Protein AF-A0A4Q3V669-F1 (afdb_monomer)

Rad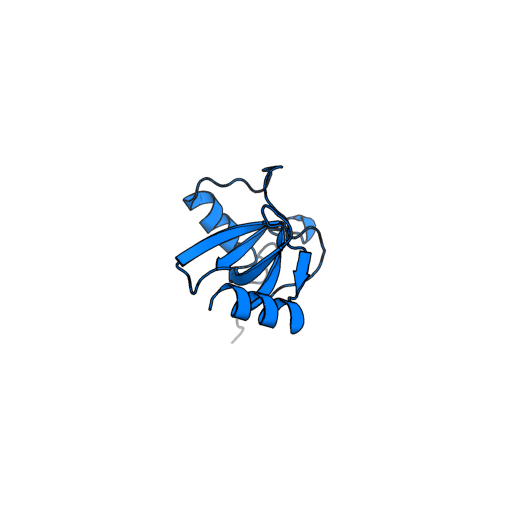ius of gyration: 16.5 Å; Cα contacts (8 Å, |Δi|>4): 149; chains: 1; bounding box: 29×32×56 Å

Sequence (105 aa):
MNTYDWLHNLPIADIDSSCKVIEVSFNKGTRKDFFRNPTLQQFEKGEMIAVEGVSGFDVGEISLTGEIVRLQMKKRNAREDNPEMKKVLRIATDRDIDIMKQNKA

Mean predicted aligned error: 7.27 Å

pLDDT: mean 86.81, std 13.31, range [44.25, 97.56]

Foldseek 3Di:
DDDDDPCPPPPPQDPVNKQQKFWWDDDVRPDIDIAGEPDPDDDDFQFWFWWDDPPGTAITTTHDGIPVVVVVCVVVVHDSPDPPHTHTDGGQDPVNVVVNVVVVD

Structure (mmCIF, N/CA/C/O backbone):
data_AF-A0A4Q3V669-F1
#
_entry.id   AF-A0A4Q3V669-F1
#
loop_
_atom_site.group_PDB
_atom_site.id
_atom_site.type_symbol
_atom_site.label_atom_id
_atom_site.label_alt_id
_atom_site.label_comp_id
_atom_site.label_asym_id
_atom_site.label_entity_id
_atom_site.label_seq_id
_atom_site.pdbx_PDB_ins_code
_atom_site.Cartn_x
_atom_site.Cartn_y
_atom_site.Cartn_z
_atom_site.occupancy
_atom_site.B_iso_or_equiv
_atom_site.auth_seq_id
_atom_site.auth_comp_id
_atom_site.auth_asym_id
_atom_site.auth_atom_id
_atom_site.pdbx_PDB_model_num
ATOM 1 N N . MET A 1 1 ? -11.251 -18.905 -40.453 1.00 44.25 1 MET A N 1
ATOM 2 C CA . MET A 1 1 ? -10.619 -17.600 -40.171 1.00 44.25 1 MET A CA 1
ATOM 3 C C . MET A 1 1 ? -9.845 -17.786 -38.877 1.00 44.25 1 MET A C 1
ATOM 5 O O . MET A 1 1 ? -10.479 -17.957 -37.849 1.00 44.25 1 MET A O 1
ATOM 9 N N . ASN A 1 2 ? -8.519 -17.932 -38.944 1.00 54.81 2 ASN A N 1
ATOM 10 C CA . ASN A 1 2 ? -7.700 -18.199 -37.757 1.00 54.81 2 ASN A CA 1
ATOM 11 C C . ASN A 1 2 ? -7.289 -16.863 -37.143 1.00 54.81 2 ASN A C 1
ATOM 13 O O . ASN A 1 2 ? -6.556 -16.092 -37.759 1.00 54.81 2 ASN A O 1
ATOM 17 N N . THR A 1 3 ? -7.813 -16.575 -35.959 1.00 53.09 3 THR A N 1
ATOM 18 C CA . THR A 1 3 ? -7.391 -15.451 -35.129 1.00 53.09 3 THR A CA 1
ATOM 19 C C . THR A 1 3 ? -5.998 -15.751 -34.592 1.00 53.09 3 THR A C 1
ATOM 21 O O . THR A 1 3 ? -5.815 -16.691 -33.823 1.00 53.09 3 THR A O 1
ATOM 24 N N . TYR A 1 4 ? -5.011 -14.988 -35.052 1.00 69.69 4 TYR A N 1
ATOM 25 C CA . TYR A 1 4 ? -3.646 -15.044 -34.547 1.00 69.69 4 TYR A CA 1
ATOM 26 C C . TYR A 1 4 ? -3.600 -14.335 -33.191 1.00 69.69 4 TYR A C 1
ATOM 28 O O . TYR A 1 4 ? -3.947 -13.158 -33.097 1.00 69.69 4 TYR A O 1
ATOM 36 N N . ASP A 1 5 ? -3.202 -15.056 -32.146 1.00 69.31 5 ASP A N 1
ATOM 37 C CA . ASP A 1 5 ? -3.065 -14.499 -30.804 1.00 69.31 5 ASP A CA 1
ATOM 38 C C . ASP A 1 5 ? -1.722 -13.763 -30.671 1.00 69.31 5 ASP A C 1
ATOM 40 O O . ASP A 1 5 ? -0.667 -14.362 -30.454 1.00 69.31 5 ASP A O 1
ATOM 44 N N . TRP A 1 6 ? -1.757 -12.439 -30.834 1.00 70.31 6 TRP A N 1
ATOM 45 C CA . TRP A 1 6 ? -0.586 -11.565 -30.713 1.00 70.31 6 TRP A CA 1
ATOM 46 C C . TRP A 1 6 ? -0.022 -11.474 -29.285 1.00 70.31 6 TRP A C 1
ATOM 48 O O . TRP A 1 6 ? 1.080 -10.953 -29.115 1.00 70.31 6 TRP A O 1
ATOM 58 N N . LEU A 1 7 ? -0.733 -11.969 -28.265 1.00 61.31 7 LEU A N 1
ATOM 59 C CA . LEU A 1 7 ? -0.254 -11.967 -26.878 1.00 61.31 7 LEU A CA 1
ATOM 60 C C . LEU A 1 7 ? 0.660 -13.157 -26.567 1.00 61.31 7 LEU A C 1
ATOM 62 O O . LEU A 1 7 ? 1.352 -13.136 -25.552 1.00 61.31 7 LEU A O 1
ATOM 66 N N . HIS A 1 8 ? 0.714 -14.165 -27.443 1.00 60.59 8 HIS A N 1
ATOM 67 C CA . HIS A 1 8 ? 1.396 -15.431 -27.170 1.00 60.59 8 HIS A CA 1
ATOM 68 C C . HIS A 1 8 ? 2.910 -15.299 -26.932 1.00 60.59 8 HIS A C 1
ATOM 70 O O . HIS A 1 8 ? 3.515 -16.168 -26.315 1.00 60.59 8 HIS A O 1
ATOM 76 N N . ASN A 1 9 ? 3.526 -14.213 -27.411 1.00 59.25 9 ASN A N 1
ATOM 77 C CA . ASN A 1 9 ? 4.973 -14.008 -27.336 1.00 59.25 9 ASN A CA 1
ATOM 78 C C . ASN A 1 9 ? 5.387 -12.888 -26.374 1.00 59.25 9 ASN A C 1
ATOM 80 O O . ASN A 1 9 ? 6.540 -12.453 -26.398 1.00 59.25 9 ASN A O 1
ATOM 84 N N . LEU A 1 10 ? 4.460 -12.379 -25.556 1.00 64.00 10 LEU A N 1
ATOM 85 C CA . LEU A 1 10 ? 4.846 -11.469 -24.489 1.00 64.00 10 LEU A CA 1
ATOM 86 C C . LEU A 1 10 ? 5.558 -12.283 -23.405 1.00 64.00 10 LEU A C 1
ATOM 88 O O . LEU A 1 10 ? 4.969 -13.239 -22.896 1.00 64.00 10 LEU A O 1
ATOM 92 N N . PRO A 1 11 ? 6.801 -11.930 -23.030 1.00 58.69 11 PRO A N 1
ATOM 93 C CA . PRO A 1 11 ? 7.419 -12.521 -21.859 1.00 58.69 11 PRO A CA 1
ATOM 94 C C . PRO A 1 11 ? 6.520 -12.181 -20.672 1.00 58.69 11 PRO A C 1
ATOM 96 O O . PRO A 1 11 ? 6.387 -11.016 -20.292 1.00 58.69 11 PRO A O 1
ATOM 99 N N . ILE A 1 12 ? 5.850 -13.195 -20.125 1.00 59.34 12 ILE A N 1
ATOM 100 C CA . ILE A 1 12 ? 5.183 -13.074 -18.835 1.00 59.34 12 ILE A CA 1
ATOM 101 C C . ILE A 1 12 ? 6.314 -12.730 -17.876 1.00 59.34 12 ILE A C 1
ATOM 103 O O . ILE A 1 12 ? 7.228 -13.534 -17.697 1.00 59.34 12 ILE A O 1
ATOM 107 N N . ALA A 1 13 ? 6.318 -11.494 -17.376 1.00 56.62 13 ALA A N 1
ATOM 108 C CA . ALA A 1 13 ? 7.357 -11.029 -16.475 1.00 56.62 13 ALA A CA 1
ATOM 109 C C . ALA A 1 13 ? 7.500 -12.053 -15.346 1.00 56.62 13 ALA A C 1
ATOM 111 O O . ALA A 1 13 ? 6.498 -12.431 -14.733 1.00 56.62 13 ALA A O 1
ATOM 112 N N . ASP A 1 14 ? 8.730 -12.522 -15.125 1.00 58.12 14 ASP A N 1
ATOM 113 C CA . ASP A 1 14 ? 9.045 -13.481 -14.072 1.00 58.12 14 ASP A CA 1
ATOM 114 C C . ASP A 1 14 ? 8.377 -13.027 -12.772 1.00 58.12 14 ASP A C 1
ATOM 116 O O . ASP A 1 14 ? 8.446 -11.847 -12.416 1.00 58.12 14 ASP A O 1
ATOM 120 N N . ILE A 1 15 ? 7.723 -13.940 -12.054 1.00 55.59 15 ILE A N 1
ATOM 121 C CA . ILE A 1 15 ? 6.999 -13.602 -10.817 1.00 55.59 15 ILE A CA 1
ATOM 122 C C . ILE A 1 15 ? 7.944 -12.919 -9.814 1.00 55.59 15 ILE A C 1
ATOM 124 O O . ILE A 1 15 ? 7.529 -12.020 -9.081 1.00 55.59 15 ILE A O 1
ATOM 128 N N . ASP A 1 16 ? 9.235 -13.261 -9.837 1.00 57.44 16 ASP A N 1
ATOM 129 C CA . ASP A 1 16 ? 10.247 -12.627 -8.988 1.00 57.44 16 ASP A CA 1
ATOM 130 C C . ASP A 1 16 ? 10.650 -11.209 -9.447 1.00 57.44 16 ASP A C 1
ATOM 132 O O . ASP A 1 16 ? 11.082 -10.387 -8.638 1.00 57.44 16 ASP A O 1
ATOM 136 N N . SER A 1 17 ? 10.411 -10.882 -10.721 1.00 64.25 17 SER A N 1
ATOM 137 C CA . SER A 1 17 ? 10.564 -9.539 -11.304 1.00 64.25 17 SER A CA 1
ATOM 138 C C . SER A 1 17 ? 9.320 -8.658 -11.136 1.00 64.25 17 SER A C 1
ATOM 140 O O . SER A 1 17 ? 9.341 -7.488 -11.540 1.00 64.25 17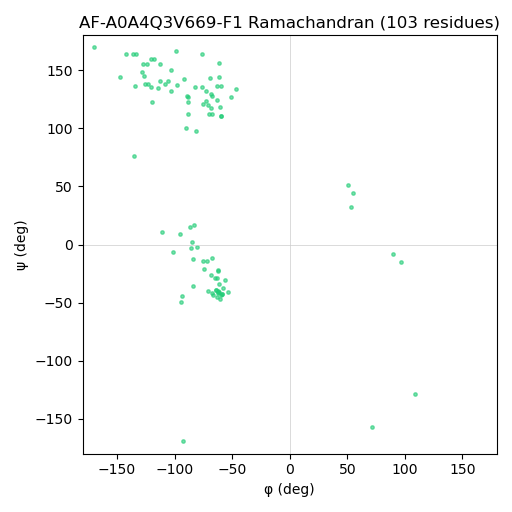 SER A O 1
ATOM 142 N N . SER A 1 18 ? 8.232 -9.185 -10.564 1.00 74.25 18 SER A N 1
ATOM 143 C CA . SER A 1 18 ? 7.003 -8.419 -10.349 1.00 74.25 18 SER A CA 1
ATOM 144 C C . SER A 1 18 ? 7.239 -7.226 -9.415 1.00 74.25 18 SER A C 1
ATOM 146 O O . SER A 1 18 ? 8.049 -7.271 -8.486 1.00 74.25 18 SER A O 1
ATOM 148 N N . CYS A 1 19 ? 6.554 -6.111 -9.683 1.00 82.25 19 CYS A N 1
ATOM 149 C CA . CYS A 1 19 ? 6.655 -4.925 -8.841 1.00 82.25 19 CYS A CA 1
ATOM 150 C C . CYS A 1 19 ? 6.035 -5.219 -7.466 1.00 82.25 19 CYS A C 1
ATOM 152 O O . CYS A 1 19 ? 4.824 -5.396 -7.340 1.00 82.25 19 CYS A O 1
ATOM 154 N N . LYS A 1 20 ? 6.878 -5.249 -6.429 1.00 89.62 20 LYS A N 1
ATOM 155 C CA . LYS A 1 20 ? 6.483 -5.491 -5.029 1.00 89.62 20 LYS A CA 1
ATOM 156 C C . LYS A 1 20 ? 6.075 -4.193 -4.317 1.00 89.62 20 LYS A C 1
ATOM 158 O O . LYS A 1 20 ? 6.042 -4.154 -3.092 1.00 89.62 20 LYS A O 1
ATOM 163 N N . VAL A 1 21 ? 5.817 -3.112 -5.053 1.00 94.25 21 VAL A N 1
ATOM 164 C CA . VAL A 1 21 ? 5.440 -1.801 -4.507 1.00 94.25 21 VAL A CA 1
ATOM 165 C C . VAL A 1 21 ? 4.001 -1.481 -4.896 1.00 94.25 21 VAL A C 1
ATOM 167 O O . VAL A 1 21 ? 3.563 -1.764 -6.008 1.00 94.25 21 VAL A O 1
ATOM 170 N N . ILE A 1 22 ? 3.262 -0.889 -3.964 1.00 95.88 22 ILE A N 1
ATOM 171 C CA . ILE A 1 22 ? 1.846 -0.551 -4.096 1.00 95.88 22 ILE A CA 1
ATOM 172 C C . ILE A 1 22 ? 1.683 0.952 -3.863 1.00 95.88 22 ILE A C 1
ATOM 174 O O . ILE A 1 22 ? 2.298 1.515 -2.957 1.00 95.88 22 ILE A O 1
ATOM 178 N N . GLU A 1 23 ? 0.851 1.612 -4.672 1.00 96.81 23 GLU A N 1
ATOM 179 C CA . GLU A 1 23 ? 0.439 2.994 -4.415 1.00 96.81 23 GLU A CA 1
ATOM 180 C C . GLU A 1 23 ? -0.808 2.998 -3.530 1.00 96.81 23 GLU A C 1
ATOM 182 O O . GLU A 1 23 ? -1.859 2.471 -3.905 1.00 96.81 23 GLU A O 1
ATOM 187 N N . VAL A 1 24 ? -0.710 3.666 -2.386 1.00 97.56 24 VAL A N 1
ATOM 188 C CA . VAL A 1 24 ? -1.789 3.774 -1.404 1.00 97.56 24 VAL A CA 1
ATOM 189 C C . VAL A 1 24 ? -2.235 5.220 -1.306 1.00 97.56 24 VAL A C 1
ATOM 191 O O . VAL A 1 24 ? -1.419 6.142 -1.236 1.00 97.56 24 VAL A O 1
ATOM 194 N N . SER A 1 25 ? -3.545 5.430 -1.310 1.00 96.88 25 SER A N 1
ATOM 195 C CA . SER A 1 25 ? -4.179 6.728 -1.175 1.00 96.88 25 SER A CA 1
ATOM 196 C C . SER A 1 25 ? -4.806 6.914 0.200 1.00 96.88 25 SER A C 1
ATOM 198 O O . SER A 1 25 ? -5.436 6.025 0.766 1.00 96.88 25 SER A O 1
ATOM 200 N N . PHE A 1 26 ? -4.672 8.128 0.717 1.00 94.75 26 PHE A N 1
ATOM 201 C CA . PHE A 1 26 ? -5.259 8.578 1.967 1.00 94.75 26 PHE A CA 1
ATOM 202 C C . PHE A 1 26 ? -6.116 9.813 1.704 1.00 94.75 26 PHE A C 1
ATOM 204 O O . PHE A 1 26 ? -5.876 10.574 0.761 1.00 94.75 26 PHE A O 1
ATOM 211 N N . ASN A 1 27 ? -7.094 10.041 2.581 1.00 89.50 27 ASN A N 1
ATOM 212 C CA . ASN A 1 27 ? -7.942 11.237 2.580 1.00 89.50 27 ASN A CA 1
ATOM 213 C C . ASN A 1 27 ? -8.553 11.524 1.197 1.00 89.50 27 ASN A C 1
ATOM 215 O O . ASN A 1 27 ? -8.424 12.629 0.667 1.00 89.50 27 ASN A O 1
ATOM 219 N N . LYS A 1 28 ? -9.190 10.500 0.608 1.00 86.00 28 LYS A N 1
ATOM 220 C CA . LYS A 1 28 ? -9.903 10.578 -0.679 1.00 86.00 28 LYS A CA 1
ATOM 221 C C . LYS A 1 28 ? -9.035 11.108 -1.832 1.00 86.00 28 LYS A C 1
ATOM 223 O O . LYS A 1 28 ? -9.469 11.967 -2.590 1.00 86.00 28 LYS A O 1
ATOM 228 N N . GLY A 1 29 ? -7.792 10.642 -1.952 1.00 87.19 29 GLY A N 1
ATOM 229 C CA . GLY A 1 29 ? -6.913 11.043 -3.058 1.00 87.19 29 GLY A CA 1
ATOM 230 C C . GLY A 1 29 ? -5.944 12.178 -2.745 1.00 87.19 29 GLY A C 1
ATOM 231 O O . GLY A 1 29 ? -4.979 12.344 -3.487 1.00 87.19 29 GLY A O 1
ATOM 232 N N . THR A 1 30 ? -6.149 12.922 -1.652 1.00 90.88 30 THR A N 1
ATOM 233 C CA . THR A 1 30 ? -5.336 14.110 -1.324 1.00 90.88 30 THR A CA 1
ATOM 234 C C . THR A 1 30 ? -3.866 13.763 -1.103 1.00 90.88 30 THR A C 1
ATOM 236 O O . THR A 1 30 ? -2.975 14.489 -1.538 1.00 90.88 30 THR A O 1
ATOM 239 N N . ARG A 1 31 ? -3.600 12.634 -0.439 1.00 93.12 31 ARG A N 1
ATOM 240 C CA . ARG A 1 31 ? -2.247 12.123 -0.213 1.00 93.12 31 ARG A CA 1
ATOM 241 C C . ARG A 1 31 ? -2.135 10.743 -0.838 1.00 93.12 31 ARG A C 1
ATOM 243 O O . ARG A 1 31 ? -3.022 9.908 -0.672 1.00 93.12 31 ARG A O 1
ATOM 250 N N . LYS A 1 32 ? -1.037 10.500 -1.544 1.00 95.69 32 LYS A N 1
ATOM 251 C CA . LYS A 1 32 ? -0.693 9.192 -2.099 1.00 95.69 32 LYS A CA 1
ATOM 252 C C . LYS A 1 32 ? 0.761 8.905 -1.813 1.00 95.69 32 LYS A C 1
ATOM 254 O O . LYS A 1 32 ? 1.578 9.796 -2.044 1.00 95.69 32 LYS A O 1
ATOM 259 N N . ASP A 1 33 ? 1.060 7.693 -1.392 1.00 96.25 33 ASP A N 1
ATOM 260 C CA . ASP A 1 33 ? 2.421 7.274 -1.087 1.00 96.25 33 ASP A CA 1
ATOM 261 C C . ASP A 1 33 ? 2.659 5.826 -1.529 1.00 96.25 33 ASP A C 1
ATOM 263 O O . ASP A 1 33 ? 1.707 5.099 -1.832 1.00 96.25 33 ASP A O 1
ATOM 267 N N . PHE A 1 34 ? 3.925 5.433 -1.616 1.00 96.62 34 PHE A N 1
ATOM 268 C CA . PHE A 1 34 ? 4.332 4.1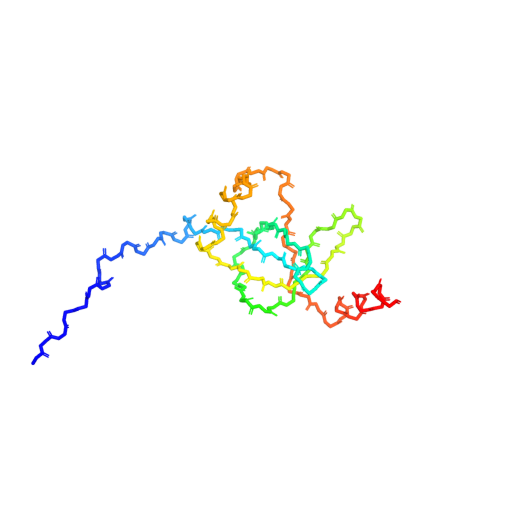05 -2.059 1.00 96.62 34 PHE A CA 1
ATOM 269 C C . PHE A 1 34 ? 4.744 3.240 -0.877 1.00 96.62 34 PHE A C 1
ATOM 271 O O . PHE A 1 34 ? 5.556 3.648 -0.048 1.00 96.62 34 PHE A O 1
ATOM 278 N N . PHE A 1 35 ? 4.220 2.020 -0.845 1.00 96.56 35 PHE A N 1
ATOM 279 C CA . PHE A 1 35 ? 4.516 1.053 0.200 1.00 96.56 35 PHE A CA 1
ATOM 280 C C . PHE A 1 35 ? 5.004 -0.246 -0.409 1.00 96.56 35 PHE A C 1
ATOM 282 O O . PHE A 1 35 ? 4.455 -0.737 -1.397 1.00 96.56 35 PHE A O 1
ATOM 289 N N . ARG A 1 36 ? 6.031 -0.829 0.200 1.00 94.94 36 ARG A N 1
ATOM 290 C CA . ARG A 1 36 ? 6.513 -2.149 -0.186 1.00 94.94 36 ARG A CA 1
ATOM 291 C C . ARG A 1 36 ? 5.565 -3.205 0.363 1.00 94.94 36 ARG A C 1
ATOM 293 O O . ARG A 1 36 ? 5.200 -3.162 1.534 1.00 94.94 36 ARG A O 1
ATOM 300 N N . ASN A 1 37 ? 5.218 -4.177 -0.460 1.00 93.38 37 ASN A N 1
ATOM 301 C CA . ASN A 1 37 ? 4.573 -5.405 -0.048 1.00 93.38 37 ASN A CA 1
ATOM 302 C C . ASN A 1 37 ? 5.658 -6.447 0.281 1.00 93.38 37 ASN A C 1
ATOM 304 O O . ASN A 1 37 ? 6.261 -7.002 -0.640 1.00 93.38 37 ASN A O 1
ATOM 308 N N . PRO A 1 38 ? 5.988 -6.679 1.567 1.00 89.50 38 PRO A N 1
ATOM 309 C CA . PRO A 1 38 ? 6.976 -7.688 1.934 1.00 89.50 38 PRO A CA 1
ATOM 310 C C . PRO A 1 38 ? 6.425 -9.116 1.825 1.00 89.50 38 PRO A C 1
ATOM 312 O O . PRO A 1 38 ? 7.206 -10.063 1.890 1.00 89.50 38 PRO A O 1
ATOM 315 N N . THR A 1 39 ? 5.106 -9.287 1.710 1.00 85.56 39 THR A N 1
ATOM 316 C CA . THR A 1 39 ? 4.460 -10.598 1.637 1.00 85.56 39 THR A CA 1
ATOM 317 C C . THR A 1 39 ? 4.142 -10.961 0.184 1.00 85.56 39 THR A C 1
ATOM 319 O O . THR A 1 39 ? 4.174 -10.125 -0.716 1.00 85.56 39 THR A O 1
ATOM 322 N N . LEU A 1 40 ? 3.812 -12.232 -0.059 1.00 78.94 40 LEU A N 1
ATOM 323 C CA . LEU A 1 40 ? 3.277 -12.694 -1.349 1.00 78.94 40 LEU A CA 1
ATOM 324 C C . LEU A 1 40 ? 1.763 -12.461 -1.463 1.00 78.94 40 LEU A C 1
ATOM 326 O O . LEU A 1 40 ? 1.093 -13.078 -2.290 1.00 78.94 40 LEU A O 1
ATOM 330 N N . GLN A 1 41 ? 1.208 -11.610 -0.599 1.00 87.56 41 GLN A N 1
ATOM 331 C CA . GLN A 1 41 ? -0.209 -11.310 -0.611 1.00 87.56 41 GLN A CA 1
ATOM 332 C C . GLN A 1 41 ? -0.557 -10.519 -1.868 1.00 87.56 41 GLN A C 1
ATOM 334 O O . GLN A 1 41 ? 0.082 -9.513 -2.180 1.00 87.56 41 GLN A O 1
ATOM 339 N N . GLN A 1 42 ? -1.577 -10.983 -2.579 1.00 88.69 42 GLN A N 1
ATOM 340 C CA . GLN A 1 42 ? -2.151 -10.243 -3.690 1.00 88.69 42 GLN A CA 1
ATOM 341 C C . GLN A 1 42 ? -3.120 -9.212 -3.136 1.00 88.69 42 GLN A C 1
ATOM 343 O O . GLN A 1 42 ? -3.895 -9.508 -2.229 1.00 88.69 42 GLN A O 1
ATOM 348 N N . PHE A 1 43 ? -3.027 -8.010 -3.683 1.00 91.69 43 PHE A N 1
ATOM 349 C CA . PHE A 1 43 ? -3.878 -6.901 -3.319 1.00 91.69 43 PHE A CA 1
ATOM 350 C C . PHE A 1 43 ? -4.535 -6.327 -4.568 1.00 91.69 43 PHE A C 1
ATOM 352 O O . PHE A 1 43 ? -3.912 -6.244 -5.634 1.00 91.69 43 PHE A O 1
ATOM 359 N N . GLU A 1 44 ? -5.769 -5.881 -4.410 1.00 93.12 44 GLU A N 1
ATOM 360 C CA . GLU A 1 44 ? -6.589 -5.311 -5.461 1.00 93.12 44 GLU A CA 1
ATOM 361 C C . GLU A 1 44 ? -6.851 -3.823 -5.224 1.00 93.12 44 GLU A C 1
ATOM 363 O O . GLU A 1 44 ? -6.798 -3.289 -4.114 1.00 93.12 44 GLU A O 1
ATOM 368 N N . LYS A 1 45 ? -7.126 -3.111 -6.316 1.00 94.56 45 LYS A N 1
ATOM 369 C CA . LYS A 1 45 ? -7.488 -1.698 -6.254 1.00 94.56 45 LYS A CA 1
ATOM 370 C C . LYS A 1 45 ? -8.798 -1.523 -5.478 1.00 94.56 45 LYS A C 1
ATOM 372 O O . LYS A 1 45 ? -9.771 -2.217 -5.749 1.00 94.56 45 LYS A O 1
ATOM 377 N N . GLY A 1 46 ? -8.839 -0.524 -4.601 1.00 95.12 46 GLY A N 1
ATOM 378 C CA . GLY A 1 46 ? -10.002 -0.208 -3.771 1.00 95.12 46 GLY A CA 1
ATOM 379 C C . GLY A 1 46 ? -10.024 -0.938 -2.428 1.00 95.12 46 GLY A C 1
ATOM 380 O O . GLY A 1 46 ? -10.841 -0.600 -1.574 1.00 95.12 46 GLY A O 1
ATOM 381 N N . GLU A 1 47 ? -9.122 -1.896 -2.197 1.00 96.00 47 GLU A N 1
ATOM 382 C CA . GLU A 1 47 ? -9.000 -2.523 -0.884 1.00 96.00 47 GLU A CA 1
ATOM 383 C C . GLU A 1 47 ? -8.444 -1.544 0.154 1.00 96.00 47 GLU A C 1
ATOM 385 O O . GLU A 1 47 ? -7.558 -0.730 -0.126 1.00 96.00 47 GLU A O 1
ATOM 390 N N . MET A 1 48 ? -8.949 -1.655 1.382 1.00 96.62 48 MET A N 1
ATOM 391 C CA . MET A 1 48 ? -8.424 -0.929 2.532 1.00 96.62 48 MET A CA 1
ATOM 392 C C . MET A 1 48 ? -7.308 -1.750 3.178 1.00 96.62 48 MET A C 1
ATOM 394 O O . MET A 1 48 ? -7.507 -2.909 3.543 1.00 96.62 48 MET A O 1
ATOM 398 N N . ILE A 1 49 ? -6.141 -1.143 3.367 1.00 97.00 49 ILE A N 1
ATOM 399 C CA . ILE A 1 49 ? -4.976 -1.795 3.968 1.00 97.00 49 ILE A CA 1
ATOM 400 C C . ILE A 1 49 ? -4.396 -0.980 5.114 1.00 97.00 49 ILE A C 1
ATOM 402 O O . ILE A 1 49 ? -4.4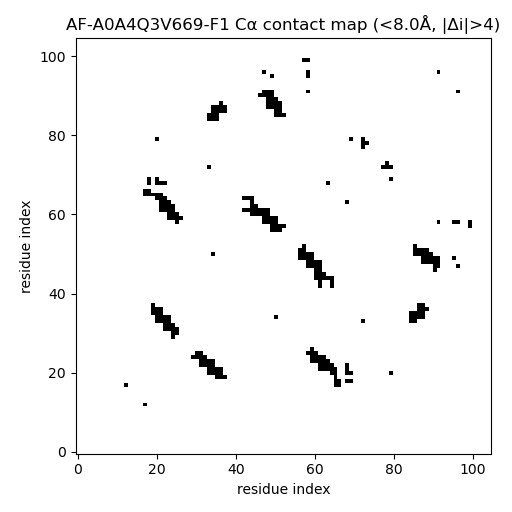34 0.253 5.116 1.00 97.00 49 ILE A O 1
ATOM 406 N N . ALA A 1 50 ? -3.833 -1.694 6.085 1.00 96.56 50 ALA A N 1
ATOM 407 C CA . ALA A 1 50 ? -3.033 -1.110 7.144 1.00 96.56 50 ALA A CA 1
ATOM 408 C C . ALA A 1 50 ? -1.568 -1.052 6.697 1.00 96.56 50 ALA A C 1
ATOM 410 O O . ALA A 1 50 ? -0.978 -2.060 6.294 1.00 96.56 50 ALA A O 1
ATOM 411 N N . VAL A 1 51 ? -0.974 0.129 6.798 1.00 96.56 51 VAL A N 1
ATOM 412 C CA . VAL A 1 51 ? 0.412 0.407 6.421 1.00 96.56 51 VAL A CA 1
ATOM 413 C C . VAL A 1 51 ? 1.203 0.921 7.612 1.00 96.56 51 VAL A C 1
ATOM 415 O O . VAL A 1 51 ? 0.642 1.425 8.583 1.00 96.56 51 VAL A O 1
ATOM 418 N N . GLU A 1 52 ? 2.521 0.817 7.536 1.00 95.94 52 GLU A N 1
ATOM 419 C CA . GLU A 1 52 ? 3.414 1.351 8.558 1.00 95.94 52 GLU A CA 1
ATOM 420 C C . GLU A 1 52 ? 3.305 2.888 8.653 1.00 95.94 52 GLU A C 1
ATOM 422 O O . GLU A 1 52 ? 3.442 3.621 7.669 1.00 95.94 52 GLU A O 1
ATOM 427 N N . GLY A 1 53 ? 3.012 3.383 9.858 1.00 91.19 53 GLY A N 1
ATOM 428 C CA . GLY A 1 53 ? 2.861 4.802 10.180 1.00 91.19 53 GLY A CA 1
ATOM 429 C C . GLY A 1 53 ? 4.164 5.427 10.684 1.00 91.19 53 GLY A C 1
ATOM 430 O O . GLY A 1 53 ? 5.240 4.863 10.535 1.00 91.19 53 GLY A O 1
ATOM 431 N N . VAL A 1 54 ? 4.111 6.647 11.228 1.00 85.81 54 VAL A N 1
ATOM 432 C CA . VAL A 1 54 ? 5.250 7.225 11.987 1.00 85.81 54 VAL A CA 1
ATOM 433 C C . VAL A 1 54 ? 5.218 6.751 13.443 1.00 85.81 54 VAL A C 1
ATOM 435 O O . VAL A 1 54 ? 6.257 6.500 14.036 1.00 85.81 54 VAL A O 1
ATOM 438 N N . SER A 1 55 ? 4.017 6.593 14.003 1.00 86.38 55 SER A N 1
ATOM 439 C CA . SER A 1 55 ? 3.787 6.109 15.366 1.00 86.38 55 SER A CA 1
ATOM 440 C C . SER A 1 55 ? 2.657 5.077 15.350 1.00 86.38 55 SER A C 1
ATOM 442 O O . SER A 1 55 ? 1.508 5.387 15.653 1.00 86.38 55 SER A O 1
ATOM 444 N N . GLY A 1 56 ? 2.964 3.862 14.888 1.00 90.88 56 GLY A N 1
ATOM 445 C CA . GLY A 1 56 ? 1.992 2.775 14.736 1.00 90.88 56 GLY A CA 1
ATOM 446 C C . GLY A 1 56 ? 1.665 2.475 13.275 1.00 90.88 56 GLY A C 1
ATOM 447 O O . GLY A 1 56 ? 2.570 2.262 12.469 1.00 90.88 56 GLY A O 1
ATOM 448 N N . PHE A 1 57 ? 0.378 2.439 12.934 1.00 94.00 57 PHE A N 1
ATOM 449 C CA . PHE A 1 57 ? -0.101 2.136 11.586 1.00 94.00 57 PHE A CA 1
ATOM 450 C C . PHE A 1 57 ? -1.068 3.211 11.086 1.00 94.00 57 PHE A C 1
ATOM 452 O O . PHE A 1 57 ? -1.702 3.905 11.878 1.00 94.00 57 PHE A O 1
ATOM 459 N N . ASP A 1 58 ? -1.166 3.344 9.770 1.00 94.56 58 ASP A N 1
ATOM 460 C CA . ASP A 1 58 ? -2.178 4.157 9.096 1.00 94.56 58 ASP A CA 1
ATOM 461 C C 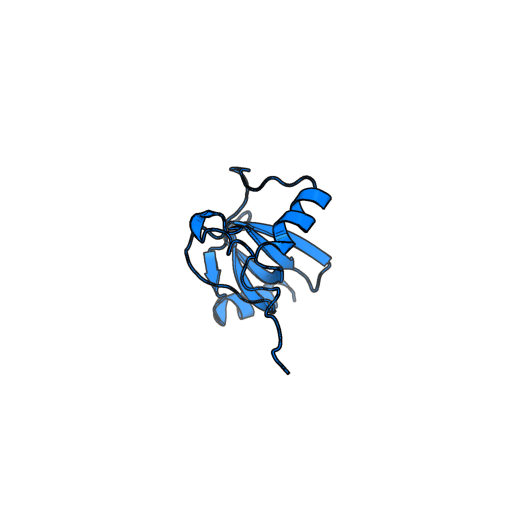. ASP A 1 58 ? -3.047 3.246 8.221 1.00 94.56 58 ASP A C 1
ATOM 463 O O . ASP A 1 58 ? -2.644 2.132 7.882 1.00 94.56 58 ASP A O 1
ATOM 467 N N . VAL A 1 59 ? -4.242 3.705 7.864 1.00 95.75 59 VAL A N 1
ATOM 468 C CA . VAL A 1 59 ? -5.186 2.955 7.033 1.00 95.75 59 VAL A CA 1
ATOM 469 C C . VAL A 1 59 ? -5.463 3.748 5.763 1.00 95.75 59 VAL A C 1
ATOM 471 O O . VAL A 1 59 ? -5.893 4.907 5.802 1.00 95.75 59 VAL A O 1
ATOM 474 N N . GLY A 1 60 ? -5.194 3.117 4.625 1.00 96.00 60 GLY A N 1
ATOM 475 C CA . GLY A 1 60 ? -5.323 3.721 3.305 1.00 96.00 60 GLY A CA 1
ATOM 476 C C . GLY A 1 60 ? -5.986 2.785 2.308 1.00 96.00 60 GLY A C 1
ATOM 477 O O . GLY A 1 60 ? -6.092 1.584 2.538 1.00 96.00 60 GLY A O 1
ATOM 478 N N . GLU A 1 61 ? -6.438 3.359 1.202 1.00 97.31 61 GLU A N 1
ATOM 479 C CA . GLU A 1 61 ? -7.059 2.637 0.094 1.00 97.31 61 GLU A CA 1
ATOM 480 C C . GLU A 1 61 ? -6.025 2.385 -1.001 1.00 97.31 61 GLU A C 1
ATOM 482 O O . GLU A 1 61 ? -5.252 3.278 -1.361 1.00 97.31 61 GLU A O 1
ATOM 487 N N . ILE A 1 62 ? -6.015 1.191 -1.575 1.00 97.38 62 ILE A N 1
ATOM 488 C CA . ILE A 1 62 ? -5.127 0.869 -2.687 1.00 97.38 62 ILE A CA 1
ATOM 489 C C . ILE A 1 62 ? -5.578 1.599 -3.948 1.00 97.38 62 ILE A C 1
ATOM 491 O O . ILE A 1 62 ? -6.669 1.383 -4.472 1.00 97.38 62 ILE A O 1
ATOM 495 N N . SER A 1 63 ? -4.690 2.435 -4.479 1.00 96.94 63 SER A N 1
ATOM 496 C CA . SER A 1 63 ? -4.939 3.217 -5.689 1.00 96.94 63 SER A CA 1
ATOM 497 C C . SER A 1 63 ? -4.432 2.500 -6.939 1.00 96.94 63 SER A C 1
ATOM 499 O O . SER A 1 63 ? -5.136 2.469 -7.953 1.00 96.94 63 SER A O 1
ATOM 501 N N . LEU A 1 64 ? -3.224 1.922 -6.878 1.00 95.31 64 LEU A N 1
ATOM 502 C CA . LEU A 1 64 ? -2.589 1.200 -7.987 1.00 95.31 64 LEU A CA 1
ATOM 503 C C . LEU A 1 64 ? -1.718 0.045 -7.475 1.00 95.31 64 LEU A C 1
ATOM 505 O O . LEU A 1 64 ? -1.031 0.181 -6.463 1.00 95.31 64 LEU A O 1
ATOM 509 N N . THR A 1 65 ? -1.695 -1.052 -8.231 1.00 93.00 65 THR A N 1
ATOM 510 C CA . THR A 1 65 ? -0.866 -2.246 -7.997 1.00 93.00 65 THR A CA 1
ATOM 51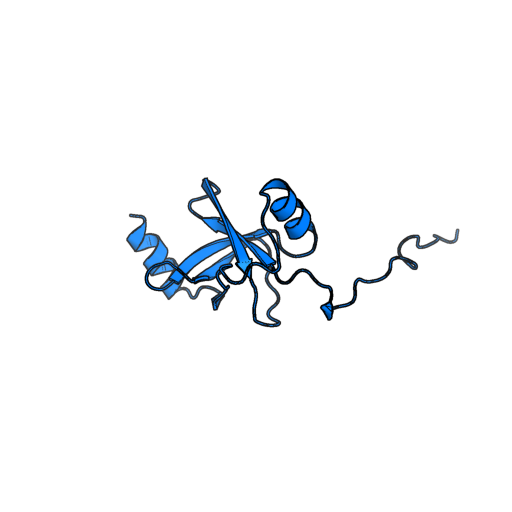1 C C . THR A 1 65 ? -0.182 -2.690 -9.292 1.00 93.00 65 THR A C 1
ATOM 513 O O . THR A 1 65 ? -0.563 -2.267 -10.386 1.00 93.00 65 THR A O 1
ATOM 516 N N . GLY A 1 66 ? 0.843 -3.535 -9.179 1.00 88.69 66 GLY A N 1
ATOM 517 C CA . GLY A 1 66 ? 1.540 -4.111 -10.329 1.00 88.69 66 GLY A CA 1
ATOM 518 C C . GLY A 1 66 ? 2.412 -3.110 -11.094 1.00 88.69 66 GLY A C 1
ATOM 519 O O . GLY A 1 66 ? 2.848 -2.090 -10.565 1.00 88.69 66 GLY A O 1
ATOM 520 N N . GLU A 1 67 ? 2.679 -3.408 -12.365 1.00 88.81 67 GLU A N 1
ATOM 521 C CA . GLU A 1 67 ? 3.709 -2.717 -13.157 1.00 88.81 67 GLU A CA 1
ATOM 522 C C . GLU A 1 67 ? 3.440 -1.215 -13.365 1.00 88.81 67 GLU A C 1
ATOM 524 O O . GLU A 1 67 ? 4.357 -0.397 -13.447 1.00 88.81 67 GLU A O 1
ATOM 529 N N . ILE A 1 68 ? 2.168 -0.803 -13.381 1.00 91.81 68 ILE A N 1
ATOM 530 C CA . ILE A 1 68 ? 1.803 0.613 -13.523 1.00 91.81 68 ILE A CA 1
ATOM 531 C C . ILE A 1 68 ? 2.318 1.475 -12.355 1.00 91.81 68 ILE A C 1
ATOM 533 O O . ILE A 1 68 ? 2.519 2.681 -12.524 1.00 91.81 68 ILE A O 1
ATOM 537 N N . VAL A 1 69 ? 2.591 0.873 -11.191 1.00 94.00 69 VAL A N 1
ATOM 538 C CA . VAL A 1 69 ? 3.170 1.570 -10.034 1.00 94.00 69 VAL A CA 1
ATOM 539 C C . VAL A 1 69 ? 4.576 2.076 -10.356 1.00 94.00 69 VAL A C 1
ATOM 541 O O . VAL A 1 69 ? 4.881 3.226 -10.034 1.00 94.00 69 VAL A O 1
ATOM 544 N N . ARG A 1 70 ? 5.398 1.313 -11.095 1.00 91.06 70 ARG A N 1
ATOM 545 C CA . ARG A 1 70 ? 6.756 1.742 -11.489 1.00 91.06 70 ARG A CA 1
ATOM 546 C C . ARG A 1 70 ? 6.746 3.042 -12.288 1.00 91.06 70 ARG A C 1
ATOM 548 O O . ARG A 1 70 ? 7.599 3.911 -12.091 1.00 91.06 70 ARG A O 1
ATOM 555 N N . LEU A 1 71 ? 5.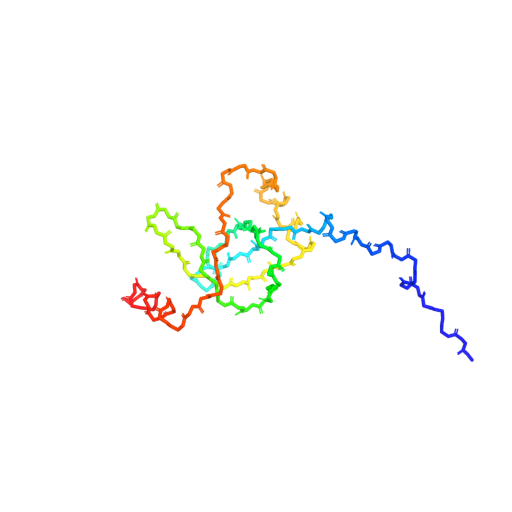746 3.224 -13.153 1.00 92.62 71 LEU A N 1
ATOM 556 C CA . LEU A 1 71 ? 5.579 4.463 -13.915 1.00 92.62 71 LEU A CA 1
ATOM 557 C C . LEU A 1 71 ? 5.287 5.660 -13.000 1.00 92.62 71 LEU A C 1
ATOM 559 O O . LEU A 1 71 ? 5.816 6.749 -13.230 1.00 92.62 71 LEU A O 1
ATOM 563 N N . GLN A 1 72 ? 4.476 5.472 -11.956 1.00 94.31 72 GLN A N 1
ATOM 564 C CA . GLN A 1 72 ? 4.185 6.530 -10.982 1.00 94.31 72 GLN A CA 1
ATOM 565 C C . GLN A 1 72 ? 5.388 6.838 -10.095 1.00 94.31 72 GLN A C 1
ATOM 567 O O . GLN A 1 72 ? 5.680 8.007 -9.839 1.00 94.31 72 GLN A O 1
ATOM 572 N N . MET A 1 73 ? 6.125 5.810 -9.678 1.00 94.50 73 MET A N 1
ATOM 573 C CA . MET A 1 73 ? 7.352 5.973 -8.904 1.00 94.50 73 MET A CA 1
ATOM 574 C C . MET A 1 73 ? 8.389 6.778 -9.679 1.00 94.50 73 MET A C 1
ATOM 576 O O . MET A 1 73 ? 8.909 7.762 -9.156 1.00 94.50 73 MET A O 1
ATOM 580 N N . LYS A 1 74 ? 8.605 6.451 -10.960 1.00 93.62 74 LYS A N 1
ATOM 581 C CA . LYS A 1 74 ? 9.512 7.201 -11.836 1.00 93.62 74 LYS A CA 1
ATOM 582 C C . LYS A 1 74 ? 9.108 8.671 -11.960 1.00 93.62 74 LYS A C 1
ATOM 584 O O . LYS A 1 74 ? 9.966 9.543 -11.863 1.00 93.62 74 LYS A O 1
ATOM 589 N N . LYS A 1 75 ? 7.811 8.966 -12.117 1.00 94.94 75 LYS A N 1
ATOM 590 C CA . LYS A 1 75 ? 7.297 10.351 -12.158 1.00 94.94 75 LYS A CA 1
ATOM 591 C C . LYS A 1 75 ? 7.561 11.123 -10.864 1.00 94.94 75 LYS A C 1
ATOM 593 O O . LYS A 1 75 ? 7.777 12.327 -10.914 1.00 94.94 75 LYS A O 1
ATOM 598 N N . ARG A 1 76 ? 7.533 10.438 -9.721 1.00 94.19 76 ARG A N 1
ATOM 599 C CA . ARG A 1 76 ? 7.775 11.015 -8.389 1.00 94.19 76 ARG A CA 1
ATOM 600 C C . ARG A 1 76 ? 9.224 10.871 -7.919 1.00 94.19 76 ARG A C 1
ATOM 602 O O . ARG A 1 76 ? 9.508 11.155 -6.762 1.00 94.19 76 ARG A O 1
ATOM 609 N N . ASN A 1 77 ? 10.124 10.433 -8.801 1.00 93.56 77 ASN A N 1
ATOM 610 C CA . ASN A 1 77 ? 11.531 10.173 -8.502 1.00 93.56 77 ASN A CA 1
ATOM 611 C C . ASN A 1 77 ? 11.745 9.233 -7.291 1.00 93.56 77 ASN A C 1
ATOM 613 O O . ASN A 1 77 ? 12.715 9.368 -6.548 1.00 93.56 77 ASN A O 1
ATOM 617 N N . ALA A 1 78 ? 10.825 8.287 -7.085 1.00 93.25 78 ALA A N 1
ATOM 618 C CA . ALA A 1 78 ? 10.903 7.264 -6.048 1.00 93.25 78 ALA A CA 1
ATOM 619 C C . ALA A 1 78 ? 11.590 6.005 -6.592 1.00 93.25 78 ALA A C 1
ATOM 621 O O . ALA A 1 78 ? 11.372 5.614 -7.741 1.00 93.25 78 ALA A O 1
ATOM 622 N N . ARG A 1 79 ? 12.400 5.351 -5.755 1.00 91.12 79 ARG A N 1
ATOM 623 C CA . ARG A 1 79 ? 13.120 4.125 -6.117 1.00 91.12 79 ARG A CA 1
ATOM 624 C C . ARG A 1 79 ? 12.528 2.910 -5.410 1.00 91.12 79 ARG A C 1
ATOM 626 O O . ARG A 1 79 ? 12.234 2.977 -4.219 1.00 91.12 79 ARG A O 1
ATOM 633 N N . GLU A 1 80 ? 12.391 1.800 -6.131 1.00 87.94 80 GLU A N 1
ATOM 634 C CA . GLU A 1 80 ? 11.907 0.523 -5.577 1.00 87.94 80 GLU A CA 1
ATOM 635 C C . GLU A 1 80 ? 12.860 -0.073 -4.540 1.00 87.94 80 GLU A C 1
ATOM 637 O O . GLU A 1 80 ? 12.414 -0.745 -3.619 1.00 87.94 80 GLU A O 1
ATOM 642 N N . ASP A 1 81 ? 14.161 0.193 -4.650 1.00 87.50 81 ASP A N 1
ATOM 643 C CA . ASP A 1 81 ? 15.200 -0.299 -3.743 1.00 87.50 81 ASP A CA 1
ATOM 644 C C . ASP A 1 81 ? 15.394 0.575 -2.495 1.00 87.50 81 ASP A C 1
ATOM 646 O O . ASP A 1 81 ? 16.240 0.253 -1.665 1.00 87.50 81 ASP A O 1
ATOM 650 N N . ASN A 1 82 ? 14.603 1.641 -2.321 1.00 92.25 82 ASN A N 1
ATOM 651 C CA . ASN A 1 82 ? 14.730 2.529 -1.170 1.00 92.25 82 ASN A CA 1
ATOM 652 C C . ASN A 1 82 ? 14.496 1.754 0.150 1.00 92.25 82 ASN A C 1
ATOM 654 O O . ASN A 1 82 ? 13.390 1.227 0.339 1.00 92.25 82 ASN A O 1
ATOM 658 N N . PRO A 1 83 ? 15.492 1.681 1.057 1.00 89.31 83 PRO A N 1
ATOM 659 C CA . PRO A 1 83 ? 15.359 0.979 2.335 1.00 89.31 83 PRO A CA 1
ATOM 660 C C . PRO A 1 83 ? 14.384 1.668 3.296 1.00 89.31 83 PRO A C 1
ATOM 662 O O . PRO A 1 83 ? 13.757 0.991 4.103 1.00 89.31 83 PRO A O 1
ATOM 665 N N . GLU A 1 84 ? 14.192 2.982 3.156 1.00 92.00 84 GLU A N 1
ATOM 666 C CA . GLU A 1 84 ? 13.275 3.780 3.982 1.00 92.00 84 GLU A CA 1
ATOM 667 C C . GLU A 1 84 ? 11.810 3.662 3.522 1.00 92.00 84 GLU A C 1
ATOM 669 O O . GLU A 1 84 ? 10.909 4.270 4.102 1.00 92.00 84 GLU A O 1
ATOM 674 N N . MET A 1 85 ? 11.544 2.911 2.446 1.00 94.69 85 MET A N 1
ATOM 675 C CA . MET A 1 85 ? 10.181 2.696 1.975 1.00 94.69 85 MET A CA 1
ATOM 676 C C . MET A 1 85 ? 9.407 1.836 2.971 1.00 94.69 85 MET A C 1
ATOM 678 O O . MET A 1 85 ? 9.708 0.658 3.183 1.00 94.69 85 MET A O 1
ATOM 682 N N . LYS A 1 86 ? 8.359 2.436 3.525 1.00 95.88 86 LYS A N 1
ATOM 683 C CA . LYS A 1 86 ? 7.458 1.811 4.489 1.00 95.88 86 LYS A CA 1
ATOM 684 C C . LYS A 1 86 ? 6.738 0.600 3.913 1.00 95.88 86 LYS A C 1
ATOM 686 O O . LYS A 1 86 ? 6.553 0.478 2.699 1.00 95.88 86 LYS A O 1
ATOM 691 N N . LYS A 1 87 ? 6.306 -0.297 4.797 1.00 95.62 87 LYS A N 1
ATOM 692 C CA . LYS A 1 87 ? 5.703 -1.574 4.403 1.00 95.62 87 LYS A CA 1
ATOM 693 C C . LYS A 1 87 ? 4.185 -1.573 4.544 1.00 95.62 87 LYS A C 1
ATOM 695 O O . LYS A 1 87 ? 3.615 -0.928 5.426 1.00 95.62 87 LYS A O 1
ATOM 700 N N . VAL A 1 88 ? 3.536 -2.355 3.687 1.00 96.06 88 VAL A N 1
ATOM 701 C CA . VAL A 1 88 ? 2.168 -2.823 3.913 1.00 96.06 88 VAL A CA 1
ATOM 702 C C . VAL A 1 88 ? 2.206 -3.882 5.010 1.00 96.06 88 VAL A C 1
ATOM 704 O O . VAL A 1 88 ? 3.044 -4.784 4.974 1.00 96.06 88 VAL A O 1
ATOM 707 N N . LEU A 1 89 ? 1.320 -3.756 5.998 1.00 94.94 89 LEU A N 1
ATOM 708 C CA . LEU A 1 89 ? 1.264 -4.663 7.143 1.00 94.94 89 LEU A CA 1
ATOM 709 C C . LEU A 1 89 ? 0.250 -5.788 6.916 1.00 94.94 89 LEU A C 1
ATOM 711 O O . LEU A 1 89 ? 0.566 -6.948 7.165 1.00 94.94 89 LEU A O 1
ATOM 715 N N . ARG A 1 90 ? -0.976 -5.441 6.499 1.00 94.56 90 ARG A N 1
ATOM 716 C CA . ARG A 1 90 ? -2.109 -6.371 6.320 1.00 94.56 90 ARG A CA 1
ATOM 717 C C . ARG A 1 90 ? -3.287 -5.699 5.606 1.00 94.56 90 ARG A C 1
ATOM 719 O O . ARG A 1 90 ? -3.337 -4.472 5.518 1.00 94.56 90 ARG A O 1
ATOM 726 N N . ILE A 1 91 ? -4.278 -6.498 5.205 1.00 95.69 91 ILE A N 1
ATOM 727 C CA . ILE A 1 91 ? -5.636 -5.996 4.926 1.00 95.69 91 ILE A CA 1
ATOM 728 C C . ILE A 1 91 ? -6.196 -5.350 6.196 1.00 95.69 91 ILE A C 1
ATOM 730 O O . ILE A 1 91 ? -6.022 -5.880 7.298 1.00 95.69 91 ILE A O 1
ATOM 734 N N . ALA A 1 92 ? -6.828 -4.188 6.042 1.00 96.00 92 ALA A N 1
ATOM 735 C CA . ALA A 1 92 ? -7.444 -3.485 7.153 1.00 96.00 92 ALA A CA 1
ATOM 736 C C . ALA A 1 92 ? -8.638 -4.292 7.671 1.00 96.00 92 ALA A C 1
ATOM 738 O O . ALA A 1 92 ? -9.529 -4.671 6.915 1.00 96.00 92 ALA A O 1
ATOM 739 N N . THR A 1 93 ? -8.652 -4.545 8.974 1.00 96.38 93 THR A N 1
ATOM 740 C CA . THR A 1 93 ? -9.811 -5.138 9.646 1.00 96.38 93 THR A CA 1
ATOM 741 C C . THR A 1 93 ? -10.913 -4.096 9.832 1.00 96.38 93 THR A C 1
ATOM 743 O O . THR A 1 93 ? -10.642 -2.894 9.797 1.00 96.38 93 THR A O 1
ATOM 746 N N . ASP A 1 94 ? -12.143 -4.528 10.120 1.00 96.19 94 ASP A N 1
ATOM 747 C C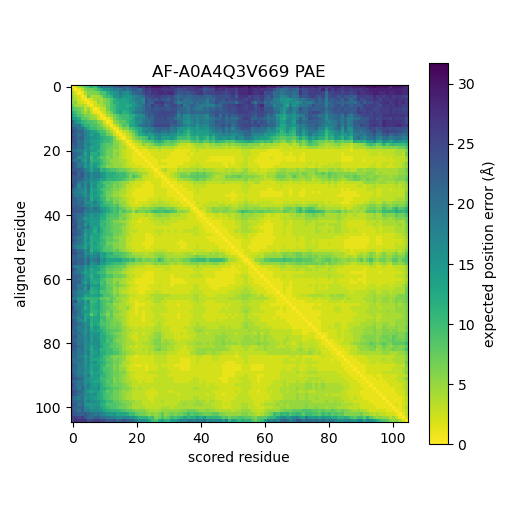A . ASP A 1 94 ? -13.242 -3.604 10.442 1.00 96.19 94 ASP A CA 1
ATOM 748 C C . ASP A 1 94 ? -12.859 -2.645 11.578 1.00 96.19 94 ASP A C 1
ATOM 750 O O . ASP A 1 94 ? -13.065 -1.437 11.485 1.00 96.19 94 ASP A O 1
ATOM 754 N N . ARG A 1 95 ? -12.162 -3.166 12.597 1.00 95.25 95 ARG A N 1
ATOM 755 C CA . ARG A 1 95 ? -11.635 -2.367 13.708 1.00 95.25 95 ARG A CA 1
ATOM 756 C C . ARG A 1 95 ? -10.631 -1.309 13.249 1.00 95.25 95 ARG A C 1
ATOM 758 O O . ARG A 1 95 ? -10.661 -0.192 13.761 1.00 95.25 95 ARG A O 1
ATOM 765 N N . ASP A 1 96 ? -9.742 -1.644 12.315 1.00 94.69 96 ASP A N 1
ATOM 766 C CA . ASP A 1 96 ? -8.780 -0.686 11.758 1.00 94.69 96 ASP A CA 1
ATOM 767 C C . ASP A 1 96 ? -9.521 0.454 11.032 1.00 94.69 96 ASP A C 1
ATOM 769 O O . ASP A 1 96 ? -9.181 1.630 11.185 1.00 94.69 96 ASP A O 1
ATOM 773 N N . ILE A 1 97 ? -10.578 0.115 10.287 1.00 93.94 97 ILE A N 1
ATOM 774 C CA . ILE A 1 97 ? -11.417 1.072 9.557 1.00 93.94 97 ILE A CA 1
ATOM 775 C C . ILE A 1 97 ? -12.214 1.963 10.521 1.00 93.94 97 ILE A C 1
ATOM 777 O O . ILE A 1 97 ? -12.302 3.172 10.293 1.00 93.94 97 ILE A O 1
ATOM 781 N N . ASP A 1 98 ? -12.776 1.408 11.595 1.00 94.06 98 ASP A N 1
ATOM 782 C CA . ASP A 1 98 ? -13.492 2.182 12.615 1.00 94.06 98 ASP A CA 1
ATOM 783 C C . ASP A 1 98 ? -12.572 3.177 13.326 1.00 94.06 98 ASP A C 1
ATOM 785 O O . ASP A 1 98 ? -12.911 4.356 13.432 1.00 94.06 98 ASP A O 1
ATOM 789 N N . ILE A 1 99 ? -11.371 2.746 13.726 1.00 91.75 99 ILE A N 1
ATOM 790 C CA . ILE A 1 99 ? -10.362 3.636 14.323 1.00 91.75 99 ILE A CA 1
ATOM 791 C C . ILE A 1 99 ? -9.982 4.749 13.338 1.00 91.75 99 ILE A C 1
ATOM 793 O O . ILE A 1 99 ? -9.918 5.919 13.713 1.00 91.75 99 ILE A O 1
ATOM 797 N N . MET A 1 100 ? -9.779 4.416 12.057 1.00 90.69 100 MET A N 1
ATOM 798 C CA . MET A 1 100 ? -9.497 5.413 11.022 1.00 90.69 100 MET A CA 1
ATOM 799 C C . MET A 1 100 ? -10.623 6.452 10.909 1.00 90.69 100 MET A C 1
ATOM 801 O O . MET A 1 100 ? -10.340 7.640 10.758 1.00 90.69 100 MET A O 1
ATOM 805 N N . LYS A 1 101 ? -11.890 6.023 10.949 1.00 89.69 101 LYS A N 1
ATOM 806 C CA . LYS A 1 101 ? -13.048 6.927 10.883 1.00 89.69 101 LYS A CA 1
ATOM 807 C C . LYS A 1 101 ? -13.132 7.820 12.119 1.00 89.69 101 LYS A C 1
ATOM 809 O O . LYS A 1 101 ? -13.357 9.013 11.961 1.00 89.69 101 LYS A O 1
ATOM 814 N N . GLN A 1 102 ? -12.909 7.266 13.311 1.00 89.81 102 GLN A N 1
ATOM 815 C CA . GLN A 1 102 ? -12.910 8.017 14.571 1.00 89.81 102 GLN A CA 1
ATOM 816 C C . GLN A 1 102 ? -11.815 9.086 14.606 1.00 89.81 102 GLN A C 1
ATOM 818 O O . GLN A 1 102 ? -12.081 10.212 14.998 1.00 89.81 102 GLN A O 1
ATOM 823 N N . ASN A 1 103 ? -10.610 8.766 14.129 1.00 83.75 103 ASN A N 1
ATOM 824 C CA . ASN A 1 103 ? -9.488 9.710 14.095 1.00 83.75 103 ASN A CA 1
ATOM 825 C C . ASN A 1 103 ? -9.636 10.819 13.035 1.00 83.75 103 ASN A C 1
ATOM 827 O O . ASN A 1 103 ? -8.855 11.769 13.038 1.00 83.75 103 ASN A O 1
ATOM 831 N N . LYS A 1 104 ? -10.570 10.671 12.083 1.00 75.81 104 LYS A N 1
ATOM 832 C CA . LYS A 1 104 ? -10.852 11.645 11.012 1.00 75.81 104 LYS A CA 1
ATOM 833 C C . LYS A 1 104 ? -12.097 12.500 11.281 1.00 75.81 104 LYS A C 1
ATOM 835 O O . LYS A 1 104 ? -12.377 13.379 10.464 1.00 75.81 104 LYS A O 1
ATOM 840 N N . ALA A 1 105 ? -12.843 12.200 12.344 1.00 56.75 105 ALA A N 1
ATOM 841 C CA . ALA A 1 105 ? -13.939 13.026 12.846 1.00 56.75 105 ALA A CA 1
ATOM 842 C C . ALA A 1 105 ? -13.380 14.193 13.669 1.00 56.75 105 ALA A C 1
ATOM 844 O O . ALA A 1 105 ? -13.953 15.297 13.550 1.00 56.75 105 ALA A O 1
#

Nearest PDB structures (foldseek):
  4nl4-assembly1_H  TM=7.506E-01  e=2.243E-02  Klebsiella pneumoniae subsp. pneumoniae MGH 78578
  6dgd-assembly2_B  TM=7.028E-01  e=1.857E-01  Klebsiella pneumoniae
  6dgd-assembly1_A  TM=7.333E-01  e=2.491E-01  Klebsiella pneumoniae
  4v7l-assembly2_D6  TM=4.564E-01  e=5.935E+00  Thermus thermophilus HB8

Solvent-accessible surface area (backbone atoms only — not comparable to full-atom values): 6392 Å² total; per-residue (Å²): 135,84,83,78,69,82,68,78,77,59,79,74,71,52,79,88,72,52,55,52,41,33,33,34,25,33,81,94,65,78,42,70,50,67,27,33,47,85,61,93,74,86,77,57,71,69,42,52,29,28,27,59,45,95,85,64,66,43,71,31,32,29,68,40,55,40,68,67,29,57,60,53,30,56,75,68,74,49,63,91,83,48,83,84,53,42,39,51,74,47,74,45,47,73,67,53,51,50,53,50,51,62,77,71,106

Secondary struc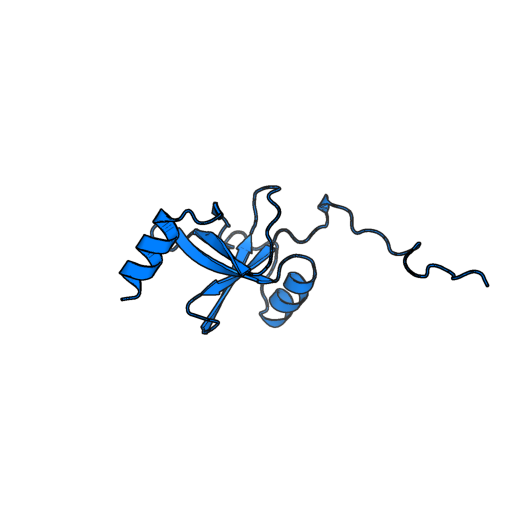ture (DSSP, 8-state):
-----TTTTS----GGGS--EEEEEETTTTEEEEEE--S-----TT-EEEEE-SSSEEEEEEEE-TTHHHHHHHHTT--TT-TTPPBEEEEPPHHHHHHHHHHT-